Protein AF-A0A1V4HS03-F1 (afdb_monomer_lite)

Secondary structure (DSSP, 8-state):
---HHHHHHHHHHHHHHHHHHHHHHHHHTTHHHHHHHHHHTTT--SS-TTS--HHHHHHHHHHHHHHHHHHHHHHHTS--HHHHHHHHHHHHHHHHHHHHHHHHHTT-

pLDDT: mean 86.61, std 8.54, range [62.5, 96.44]

Sequence (108 aa):
MVKESVQAILAILVSFFLAFVWTFFSYFSGLIIAIGKPFERYGFELVKPGGIDGAAVISTGLYLFVMILISVIYYKLLHFRVFAITLLFASLIFSFLVFGMFSSLLWF

Organism: NCBI:txid1469647

Foldseek 3Di:
DDDLVVLLVVLLVVLLVLLVCLLVCCLVVVVLVVVCVVCVVVVQDCDDVVDQRSSLVVSLVVQLVVQLVVLCCCVPPVVSPSNSVSNNVSNVVSSVVSSVSVNVSVVD

Structure (mmCIF, N/CA/C/O backbone):
data_AF-A0A1V4HS03-F1
#
_entry.id   AF-A0A1V4HS03-F1
#
loop_
_atom_site.group_PDB
_atom_site.id
_atom_site.type_symbol
_atom_site.label_atom_id
_atom_site.label_alt_id
_atom_site.label_comp_id
_atom_site.label_asym_id
_atom_site.label_entity_id
_atom_site.label_seq_id
_atom_site.pdbx_PDB_ins_code
_atom_site.Cartn_x
_atom_site.Cartn_y
_atom_site.Cartn_z
_atom_site.occupancy
_atom_site.B_iso_or_equiv
_atom_site.auth_seq_id
_atom_site.auth_comp_id
_atom_site.auth_asym_id
_atom_site.auth_atom_id
_atom_site.pdbx_PDB_model_num
ATOM 1 N N . MET A 1 1 ? -19.338 -4.769 20.697 1.00 65.62 1 MET A N 1
ATOM 2 C CA . MET A 1 1 ? -18.502 -3.742 20.032 1.00 65.62 1 MET A CA 1
ATOM 3 C C . MET A 1 1 ? -17.035 -4.092 20.237 1.00 65.62 1 MET A C 1
ATOM 5 O O . MET A 1 1 ? -16.654 -4.371 21.367 1.00 65.62 1 MET A O 1
ATOM 9 N N . VAL A 1 2 ? -16.231 -4.140 19.170 1.00 79.44 2 VAL A N 1
ATOM 10 C CA . VAL A 1 2 ? -14.778 -4.394 19.261 1.00 79.44 2 VAL A CA 1
ATOM 11 C C . VAL A 1 2 ? -14.085 -3.148 19.815 1.00 79.44 2 VAL A C 1
ATOM 13 O O . VAL A 1 2 ? -14.377 -2.045 19.352 1.00 79.44 2 VAL A O 1
ATOM 16 N N . LYS A 1 3 ? -13.173 -3.317 20.783 1.00 91.88 3 LYS A N 1
ATOM 17 C CA . LYS A 1 3 ? -12.426 -2.206 21.400 1.00 91.88 3 LYS A CA 1
ATOM 18 C C . LYS A 1 3 ? -11.641 -1.417 20.347 1.00 91.88 3 LYS A C 1
ATOM 20 O O . LYS A 1 3 ? -11.057 -2.006 19.441 1.00 91.88 3 LYS A O 1
ATOM 25 N N . GLU A 1 4 ? -11.583 -0.098 20.502 1.00 90.44 4 GLU A N 1
ATOM 26 C CA . GLU A 1 4 ? -10.894 0.805 19.566 1.00 90.44 4 GLU A CA 1
ATOM 27 C C . GLU A 1 4 ? -9.405 0.467 19.412 1.00 90.44 4 GLU A C 1
ATOM 29 O O . GLU A 1 4 ? -8.886 0.457 18.300 1.00 90.44 4 GLU A O 1
ATOM 34 N N . SER A 1 5 ? -8.740 0.080 20.503 1.00 92.38 5 SER A N 1
ATOM 35 C CA . SER A 1 5 ? -7.347 -0.380 20.475 1.00 92.38 5 SER A CA 1
ATOM 36 C C . SER A 1 5 ? -7.151 -1.628 19.611 1.00 92.38 5 SER A C 1
ATOM 38 O O . SER A 1 5 ? -6.187 -1.716 18.856 1.00 92.38 5 SER A O 1
ATOM 40 N N . VAL A 1 6 ? -8.090 -2.576 19.668 1.00 93.50 6 VAL A N 1
ATOM 41 C CA . VAL A 1 6 ? -8.057 -3.797 18.849 1.00 93.50 6 VAL A CA 1
ATOM 42 C C . VAL A 1 6 ? -8.287 -3.457 17.378 1.00 93.50 6 VAL A C 1
ATOM 44 O O . VAL A 1 6 ? -7.599 -3.996 16.519 1.00 93.50 6 VAL A O 1
ATOM 47 N N . GLN A 1 7 ? -9.196 -2.523 17.082 1.00 92.50 7 GLN A N 1
ATOM 48 C CA . GLN A 1 7 ? -9.402 -2.027 15.718 1.00 92.50 7 GLN A CA 1
ATOM 49 C C . GLN A 1 7 ? -8.135 -1.379 15.149 1.00 92.50 7 GLN A C 1
ATOM 51 O O . GLN A 1 7 ? -7.767 -1.673 14.016 1.00 92.50 7 GLN A O 1
ATOM 56 N N . ALA A 1 8 ? -7.448 -0.541 15.929 1.00 91.69 8 ALA A N 1
ATOM 57 C CA . ALA A 1 8 ? -6.222 0.116 15.486 1.00 91.69 8 ALA A CA 1
ATOM 58 C C . ALA A 1 8 ? -5.093 -0.893 15.213 1.00 91.69 8 ALA A C 1
ATOM 60 O O . ALA A 1 8 ? -4.471 -0.849 14.153 1.00 91.69 8 ALA A O 1
ATOM 61 N N . ILE A 1 9 ? -4.864 -1.842 16.129 1.00 95.44 9 ILE A N 1
ATOM 62 C CA . ILE A 1 9 ? -3.840 -2.886 15.958 1.00 95.44 9 ILE A CA 1
ATOM 63 C C . ILE A 1 9 ? -4.149 -3.744 14.727 1.00 95.44 9 ILE A C 1
ATOM 65 O O . ILE A 1 9 ? -3.268 -3.978 13.902 1.00 95.44 9 ILE A O 1
ATOM 69 N N . LEU A 1 10 ? -5.404 -4.176 14.570 1.00 94.50 10 LEU A N 1
ATOM 70 C CA . LEU A 1 10 ? -5.821 -4.954 13.405 1.00 94.50 10 LEU A CA 1
ATOM 71 C C . LEU A 1 10 ? -5.635 -4.171 12.107 1.00 94.50 10 LEU A C 1
ATOM 73 O O . LEU A 1 10 ? -5.158 -4.744 11.136 1.00 94.50 10 LEU A O 1
ATOM 77 N N . ALA A 1 11 ? -5.963 -2.878 12.082 1.00 93.94 11 ALA A N 1
ATOM 78 C CA . ALA A 1 11 ? -5.772 -2.047 10.899 1.00 93.94 11 ALA A CA 1
ATOM 79 C C . ALA A 1 11 ? -4.294 -1.964 10.495 1.00 93.94 11 ALA A C 1
ATOM 81 O O . ALA A 1 11 ? -3.980 -2.127 9.322 1.00 93.94 11 ALA A O 1
ATOM 82 N N . ILE A 1 12 ? -3.381 -1.797 11.457 1.00 95.12 12 ILE A N 1
ATOM 83 C CA . ILE A 1 12 ? -1.935 -1.774 11.189 1.00 95.12 12 ILE A CA 1
ATOM 84 C C . ILE A 1 12 ? -1.461 -3.118 10.621 1.00 95.12 12 ILE A C 1
ATOM 86 O O . ILE A 1 12 ? -0.761 -3.138 9.609 1.00 95.12 12 ILE A O 1
ATOM 90 N N . LEU A 1 13 ? -1.859 -4.236 11.241 1.00 95.50 13 LEU A N 1
ATOM 91 C CA . LEU A 1 13 ? -1.488 -5.578 10.778 1.00 95.50 13 LEU A CA 1
ATOM 92 C C . LEU A 1 13 ? -2.028 -5.859 9.370 1.00 95.50 13 LEU A C 1
ATOM 94 O O . LEU A 1 13 ? -1.307 -6.388 8.526 1.00 95.50 13 LEU A O 1
ATOM 98 N N . VAL A 1 14 ? -3.277 -5.468 9.106 1.00 94.62 14 VAL A N 1
ATOM 99 C CA . VAL A 1 14 ? -3.917 -5.619 7.796 1.00 94.62 14 VAL A CA 1
ATOM 100 C C . VAL A 1 14 ? -3.227 -4.743 6.752 1.00 94.62 14 VAL A C 1
ATOM 102 O O . VAL A 1 14 ? -2.907 -5.253 5.684 1.00 94.62 14 VAL A O 1
ATOM 105 N N . SER A 1 15 ? -2.924 -3.474 7.044 1.00 94.25 15 SER A N 1
ATOM 106 C CA . SER A 1 15 ? -2.189 -2.604 6.115 1.00 94.25 15 SER A CA 1
ATOM 107 C C . SER A 1 15 ? -0.799 -3.150 5.791 1.00 94.25 15 SER A C 1
ATOM 109 O O . SER A 1 15 ? -0.416 -3.169 4.625 1.00 94.25 15 SER A O 1
ATOM 111 N N . PHE A 1 16 ? -0.057 -3.639 6.790 1.00 93.19 16 PHE A N 1
ATOM 112 C CA . PHE A 1 16 ? 1.255 -4.251 6.565 1.00 93.19 16 PHE A CA 1
ATOM 113 C C . PHE A 1 16 ? 1.154 -5.490 5.665 1.00 93.19 16 PHE A C 1
ATOM 115 O O . PHE A 1 16 ? 1.881 -5.610 4.678 1.00 93.19 16 PHE A O 1
ATOM 122 N N . PHE A 1 17 ? 0.219 -6.394 5.970 1.00 93.75 17 PHE A N 1
ATOM 123 C CA . PHE A 1 17 ? 0.026 -7.611 5.186 1.00 93.75 17 PHE A CA 1
ATOM 124 C C . PHE A 1 17 ? -0.429 -7.302 3.756 1.00 93.75 17 PHE A C 1
ATOM 126 O O . PHE A 1 17 ? 0.084 -7.888 2.807 1.00 93.75 17 PHE A O 1
ATOM 133 N N . LEU A 1 18 ? -1.341 -6.343 3.582 1.00 92.75 18 LEU A N 1
ATOM 134 C CA . LEU A 1 18 ? -1.804 -5.909 2.265 1.00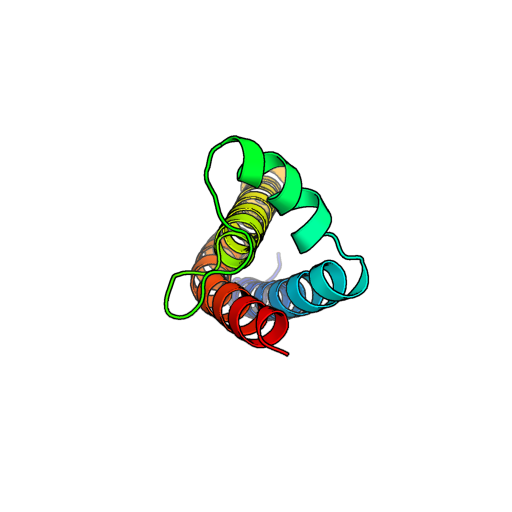 92.75 18 LEU A CA 1
ATOM 135 C C . LEU A 1 18 ? -0.689 -5.254 1.449 1.00 92.75 18 LEU A C 1
ATOM 137 O O . LEU A 1 18 ? -0.595 -5.535 0.260 1.00 92.75 18 LEU A O 1
ATOM 141 N N . ALA A 1 19 ? 0.176 -4.440 2.058 1.00 92.19 19 ALA A N 1
ATOM 142 C CA . ALA A 1 19 ? 1.345 -3.873 1.384 1.00 92.19 19 ALA A CA 1
ATOM 143 C C . ALA A 1 19 ? 2.297 -4.969 0.882 1.00 92.19 19 ALA A C 1
ATOM 145 O O . ALA A 1 19 ? 2.739 -4.944 -0.271 1.00 92.19 19 ALA A O 1
ATOM 146 N N . PHE A 1 20 ? 2.570 -5.966 1.726 1.00 90.19 20 PHE A N 1
ATOM 147 C CA . PHE A 1 20 ? 3.428 -7.092 1.372 1.00 90.19 20 PHE A CA 1
ATOM 148 C C . PHE A 1 20 ? 2.822 -7.944 0.248 1.00 90.19 20 PHE A C 1
ATOM 150 O O . PHE A 1 20 ? 3.471 -8.181 -0.772 1.00 90.19 20 PHE A O 1
ATOM 157 N N . VAL A 1 21 ? 1.557 -8.355 0.396 1.00 90.75 21 VAL A N 1
ATOM 158 C CA . VAL A 1 21 ? 0.835 -9.155 -0.605 1.00 90.75 21 VAL A CA 1
ATOM 159 C C . VAL A 1 21 ? 0.707 -8.403 -1.922 1.00 90.75 21 VAL A C 1
ATOM 161 O O . VAL A 1 21 ? 0.936 -8.998 -2.971 1.00 90.75 21 VAL A O 1
ATOM 164 N N . TRP A 1 22 ? 0.389 -7.106 -1.887 1.00 90.94 22 TRP A N 1
ATOM 165 C CA . TRP A 1 22 ? 0.316 -6.274 -3.086 1.00 90.94 22 TRP A CA 1
ATOM 166 C C . TRP A 1 22 ? 1.633 -6.295 -3.848 1.00 90.94 22 TRP A C 1
ATOM 168 O O . TRP A 1 22 ? 1.652 -6.546 -5.052 1.00 90.94 22 TRP A O 1
ATOM 178 N N . THR A 1 23 ? 2.734 -6.068 -3.136 1.00 86.88 23 THR A N 1
ATOM 179 C CA . THR A 1 23 ? 4.068 -6.022 -3.730 1.00 86.88 23 THR A CA 1
ATOM 180 C C . THR A 1 23 ? 4.439 -7.359 -4.363 1.00 86.88 23 THR A C 1
ATOM 182 O O . THR A 1 23 ? 4.803 -7.417 -5.537 1.00 86.88 23 THR A O 1
ATOM 185 N N . PHE A 1 24 ? 4.271 -8.449 -3.613 1.00 85.50 24 PHE A N 1
ATOM 186 C CA . PHE A 1 24 ? 4.600 -9.790 -4.079 1.00 85.50 24 PHE A CA 1
ATOM 187 C C . PHE A 1 24 ? 3.717 -10.193 -5.266 1.00 85.50 24 PHE A C 1
ATOM 189 O O . PHE A 1 24 ? 4.218 -10.529 -6.337 1.00 85.50 24 PHE A O 1
ATOM 196 N N . PHE A 1 25 ? 2.393 -10.088 -5.129 1.00 84.81 25 PHE A N 1
ATOM 197 C CA . PHE A 1 25 ? 1.464 -10.473 -6.187 1.00 84.81 25 PHE A CA 1
ATOM 198 C C . PHE A 1 25 ? 1.690 -9.660 -7.457 1.00 84.81 25 PHE A C 1
ATOM 200 O O . PHE A 1 25 ? 1.745 -10.237 -8.540 1.00 84.81 25 PHE A O 1
ATOM 207 N N . SER A 1 26 ? 1.867 -8.343 -7.347 1.00 81.88 26 SER A N 1
ATOM 208 C CA . SER A 1 26 ? 2.033 -7.491 -8.527 1.00 81.88 26 SER A CA 1
ATOM 209 C C . SER A 1 26 ? 3.335 -7.776 -9.277 1.00 81.88 26 SER A C 1
ATOM 211 O O . SER A 1 26 ? 3.360 -7.657 -10.502 1.00 81.88 26 SER A O 1
ATOM 213 N N . TYR A 1 27 ? 4.393 -8.179 -8.565 1.00 80.06 27 TYR A N 1
ATOM 214 C CA . TYR A 1 27 ? 5.651 -8.605 -9.176 1.00 80.06 27 TYR A CA 1
ATOM 215 C C . TYR A 1 27 ? 5.499 -9.953 -9.893 1.00 80.06 27 TYR A C 1
ATOM 217 O O . TYR A 1 27 ? 5.705 -10.031 -11.101 1.00 80.06 27 TYR A O 1
ATOM 225 N N . PHE A 1 28 ? 5.048 -11.000 -9.190 1.00 80.75 28 PHE A N 1
ATOM 226 C CA . PHE A 1 28 ? 4.966 -12.354 -9.760 1.00 80.75 28 PHE A CA 1
ATOM 227 C C . PHE A 1 28 ? 3.900 -12.512 -10.847 1.00 80.75 28 PHE A C 1
ATOM 229 O O . PHE A 1 28 ? 4.054 -13.335 -11.744 1.00 80.75 28 PHE A O 1
ATOM 236 N N . SER A 1 29 ? 2.821 -11.731 -10.795 1.00 79.44 29 SER A N 1
ATOM 237 C CA . SER A 1 29 ? 1.799 -11.730 -11.850 1.00 79.44 29 SER A CA 1
ATOM 238 C C . SER A 1 29 ? 2.189 -10.893 -13.073 1.00 79.44 29 SER A C 1
ATOM 240 O O . SER A 1 29 ? 1.447 -10.869 -14.053 1.00 79.44 29 SER A O 1
ATOM 242 N N . GLY A 1 30 ? 3.313 -10.164 -13.025 1.00 77.75 30 GLY A N 1
ATOM 243 C CA . GLY A 1 30 ? 3.690 -9.197 -14.058 1.00 77.75 30 GLY A CA 1
ATOM 244 C C . GLY A 1 30 ? 2.736 -7.998 -14.156 1.00 77.75 30 GLY A C 1
ATOM 245 O O . GLY A 1 30 ? 2.825 -7.225 -15.112 1.00 77.75 30 GLY A O 1
ATOM 246 N N . LEU A 1 31 ? 1.832 -7.821 -13.183 1.00 78.25 31 LEU A N 1
ATOM 247 C CA . LEU A 1 31 ? 0.811 -6.771 -13.159 1.00 78.25 31 LEU A CA 1
ATOM 248 C C . LEU A 1 31 ? 1.424 -5.372 -13.272 1.00 78.25 31 LEU A C 1
ATOM 250 O O . LEU A 1 31 ? 0.872 -4.522 -13.958 1.00 78.25 31 LEU A O 1
ATOM 254 N N . ILE A 1 32 ? 2.592 -5.144 -12.673 1.00 74.00 32 ILE A N 1
ATOM 255 C CA . ILE A 1 32 ? 3.304 -3.857 -12.755 1.00 74.00 32 ILE A CA 1
ATOM 256 C C . ILE A 1 32 ? 3.667 -3.519 -14.203 1.00 74.00 32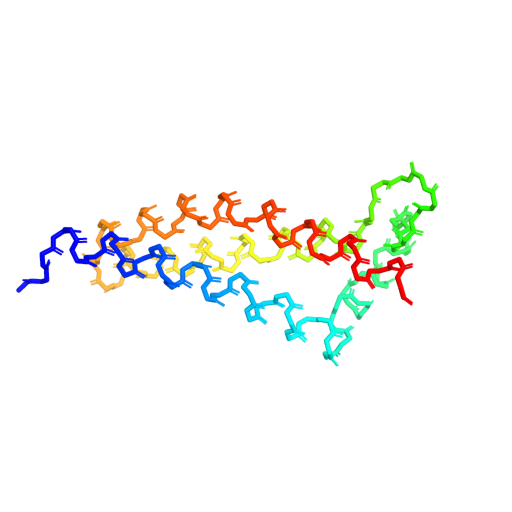 ILE A C 1
ATOM 258 O O . ILE A 1 32 ? 3.407 -2.412 -14.669 1.00 74.00 32 ILE A O 1
ATOM 262 N N . ILE A 1 33 ? 4.252 -4.482 -14.921 1.00 74.69 33 ILE A N 1
ATOM 263 C CA . ILE A 1 33 ? 4.667 -4.304 -16.316 1.00 74.69 33 ILE A CA 1
ATOM 264 C C . ILE A 1 33 ? 3.419 -4.154 -17.187 1.00 74.69 33 ILE A C 1
ATOM 266 O O . ILE A 1 33 ? 3.357 -3.268 -18.037 1.00 74.69 33 ILE A O 1
ATOM 270 N N . ALA A 1 34 ? 2.394 -4.973 -16.941 1.00 79.69 34 ALA A N 1
ATOM 271 C CA . ALA A 1 34 ? 1.130 -4.910 -17.666 1.00 79.69 34 ALA A CA 1
ATOM 272 C C . ALA A 1 34 ? 0.420 -3.555 -17.499 1.00 79.69 34 ALA A C 1
ATOM 274 O O . ALA A 1 34 ? -0.111 -3.025 -18.473 1.00 79.69 34 ALA A O 1
ATOM 275 N N . ILE A 1 35 ? 0.436 -2.982 -16.291 1.00 74.81 35 ILE A N 1
ATOM 276 C CA . ILE A 1 35 ? -0.194 -1.692 -15.991 1.00 74.81 35 ILE A CA 1
ATOM 277 C C . ILE A 1 35 ? 0.658 -0.525 -16.474 1.00 74.81 35 ILE A C 1
ATOM 279 O O . ILE A 1 35 ? 0.093 0.454 -16.947 1.00 74.81 35 ILE A O 1
ATOM 283 N N . GLY A 1 36 ? 1.986 -0.597 -16.376 1.00 75.31 36 GLY A N 1
ATOM 284 C CA . GLY A 1 36 ? 2.859 0.509 -16.763 1.00 75.31 36 GLY A CA 1
ATOM 285 C C . GLY A 1 36 ? 3.109 0.610 -18.275 1.00 75.31 36 GLY A C 1
ATOM 286 O O . GLY A 1 36 ? 3.273 1.712 -18.787 1.00 75.31 36 GLY A O 1
ATOM 287 N N . LYS A 1 37 ? 3.063 -0.500 -19.026 1.00 81.44 37 LYS A N 1
ATOM 288 C CA . LYS A 1 37 ? 3.296 -0.521 -20.485 1.00 81.44 37 LYS A CA 1
ATOM 289 C C . LYS A 1 37 ? 2.364 0.410 -21.291 1.00 81.44 37 LYS A C 1
ATOM 291 O O . LYS A 1 37 ? 2.831 1.067 -22.219 1.00 81.44 37 LYS A O 1
ATOM 296 N N . PRO A 1 38 ? 1.063 0.542 -20.968 1.00 83.12 38 PRO A N 1
ATOM 297 C CA . PRO A 1 38 ? 0.208 1.576 -21.553 1.00 83.12 38 PRO A CA 1
ATOM 298 C C . PRO A 1 38 ? 0.710 3.011 -21.342 1.00 83.12 38 PRO A C 1
ATOM 300 O O . PRO A 1 38 ? 0.478 3.857 -22.204 1.00 83.12 38 PRO A O 1
ATOM 303 N N . PHE A 1 39 ? 1.397 3.290 -20.229 1.00 81.00 39 PHE A N 1
ATOM 304 C CA . PHE A 1 39 ? 1.888 4.627 -19.886 1.00 81.00 39 PHE A CA 1
ATOM 305 C C . PHE A 1 39 ? 3.167 5.014 -20.639 1.00 81.00 39 PHE A C 1
ATOM 307 O O . PHE A 1 39 ? 3.408 6.206 -20.830 1.00 81.00 39 PHE A O 1
ATOM 314 N N . GLU A 1 40 ? 3.914 4.048 -21.183 1.00 81.19 40 GLU A N 1
ATOM 315 C CA . GLU A 1 40 ? 5.053 4.324 -22.077 1.00 81.19 40 GLU A CA 1
ATOM 316 C C . GLU A 1 40 ? 4.633 5.143 -23.301 1.00 81.19 40 GLU A C 1
ATOM 318 O O . GLU A 1 40 ? 5.362 6.021 -23.757 1.00 81.19 40 GLU A O 1
ATOM 323 N N . ARG A 1 41 ? 3.401 4.939 -23.788 1.00 80.38 41 ARG A N 1
ATOM 324 C CA . ARG A 1 41 ? 2.826 5.716 -24.901 1.00 80.38 41 ARG A CA 1
ATOM 325 C C . ARG A 1 41 ? 2.619 7.194 -24.567 1.00 80.38 41 ARG A C 1
ATOM 327 O O . ARG A 1 41 ? 2.485 8.004 -25.478 1.00 80.38 41 ARG A O 1
ATOM 334 N N . TYR A 1 42 ? 2.588 7.531 -23.281 1.00 79.19 42 TYR A N 1
ATOM 335 C CA . TYR A 1 42 ? 2.457 8.891 -22.763 1.00 79.19 42 TYR A CA 1
ATOM 336 C C . TYR A 1 42 ? 3.795 9.447 -22.242 1.00 79.19 42 TYR A C 1
ATOM 338 O O . TYR A 1 42 ? 3.806 10.484 -21.585 1.00 79.19 42 TYR A O 1
ATOM 346 N N . GLY A 1 43 ? 4.920 8.776 -22.531 1.00 73.75 43 GLY A N 1
ATOM 347 C CA . GLY A 1 43 ? 6.262 9.216 -22.138 1.00 73.75 43 GLY A CA 1
ATOM 348 C C . GLY A 1 43 ? 6.694 8.805 -20.726 1.00 73.75 43 GLY A C 1
ATOM 349 O O . GLY A 1 43 ? 7.722 9.282 -20.253 1.00 73.75 43 GLY A O 1
ATOM 350 N N . PHE A 1 44 ? 5.943 7.929 -20.047 1.00 75.25 44 PHE A N 1
ATOM 351 C CA . PHE A 1 44 ? 6.379 7.338 -18.779 1.00 75.25 44 PHE A CA 1
ATOM 352 C C . PHE A 1 44 ? 7.253 6.114 -19.044 1.00 75.25 44 PHE A C 1
ATOM 354 O O . PHE A 1 44 ? 6.749 5.046 -19.379 1.00 75.25 44 PHE A O 1
ATOM 361 N N . GLU A 1 45 ? 8.561 6.262 -18.866 1.00 77.69 45 GLU A N 1
ATOM 362 C CA . GLU A 1 45 ? 9.488 5.130 -18.888 1.00 77.69 45 GLU A CA 1
ATOM 363 C C . GLU A 1 45 ? 9.217 4.204 -17.687 1.00 77.69 45 GLU A C 1
ATOM 365 O O . GLU A 1 45 ? 9.123 4.656 -16.542 1.00 77.69 45 GLU A O 1
ATOM 370 N N . LEU A 1 46 ? 9.077 2.900 -17.951 1.00 74.31 46 LEU A N 1
ATOM 371 C CA . LEU A 1 46 ? 8.810 1.884 -16.925 1.00 74.31 46 LEU A CA 1
ATOM 372 C C . LEU A 1 46 ? 9.930 1.805 -15.882 1.00 74.31 46 LEU A C 1
ATOM 374 O O . LEU A 1 46 ? 9.657 1.758 -14.681 1.00 74.31 46 LEU A O 1
ATOM 378 N N . VAL A 1 47 ? 11.173 1.813 -16.359 1.00 75.06 47 VAL A N 1
ATOM 379 C CA . VAL A 1 47 ? 12.401 1.774 -15.563 1.00 75.06 47 VAL A CA 1
ATOM 380 C C . VAL A 1 47 ? 13.347 2.800 -16.165 1.00 75.06 47 VAL A C 1
ATOM 382 O O . VAL A 1 47 ? 13.626 2.745 -17.364 1.00 75.06 47 VAL A O 1
ATOM 385 N N . LYS A 1 48 ? 13.831 3.739 -15.349 1.00 69.81 48 LYS A N 1
ATOM 386 C CA . LYS A 1 48 ? 14.751 4.783 -15.803 1.00 69.81 48 LYS A CA 1
ATOM 387 C C . LYS A 1 48 ? 16.064 4.693 -15.034 1.00 69.81 48 LYS A C 1
ATOM 389 O O . LYS A 1 48 ? 16.065 4.952 -13.830 1.00 69.81 48 LYS A O 1
ATOM 394 N N . PRO A 1 49 ? 17.196 4.403 -15.701 1.00 66.12 49 PRO A N 1
ATOM 395 C CA . PRO A 1 49 ? 18.485 4.358 -15.034 1.00 66.12 49 PRO A CA 1
ATOM 396 C C . PRO A 1 49 ? 18.808 5.691 -14.341 1.00 66.12 49 PRO A C 1
ATOM 398 O O . PRO A 1 49 ? 18.902 6.726 -15.000 1.00 66.12 49 PRO A O 1
ATOM 401 N N . GLY A 1 50 ? 18.943 5.681 -13.010 1.00 66.56 50 GLY A N 1
ATOM 402 C CA . GLY A 1 50 ? 19.210 6.883 -12.208 1.00 66.56 50 GLY A CA 1
ATOM 403 C C . GLY A 1 50 ? 18.012 7.832 -12.047 1.00 66.56 50 GLY A C 1
ATOM 404 O O . GLY A 1 50 ? 18.193 8.957 -11.586 1.00 66.56 50 GLY A O 1
ATOM 405 N N . GLY A 1 51 ? 16.807 7.403 -12.438 1.00 68.12 51 GLY A N 1
ATOM 406 C CA . GLY A 1 51 ? 15.556 8.153 -12.319 1.00 68.12 51 GLY A CA 1
ATOM 407 C C . GLY A 1 51 ? 14.538 7.480 -11.396 1.00 68.12 51 GLY A C 1
ATOM 408 O O . GLY A 1 51 ? 14.824 6.482 -10.745 1.00 68.12 51 GLY A O 1
ATOM 409 N N . ILE A 1 52 ? 13.333 8.051 -11.326 1.00 72.56 52 ILE A N 1
ATOM 410 C CA . ILE A 1 52 ? 12.203 7.463 -10.593 1.00 72.56 52 ILE A CA 1
ATOM 411 C C . ILE A 1 52 ? 11.558 6.385 -11.472 1.00 72.56 52 ILE A C 1
ATOM 413 O O . ILE A 1 52 ? 11.186 6.674 -12.610 1.00 72.56 52 ILE A O 1
ATOM 417 N N . ASP A 1 53 ? 11.374 5.176 -10.938 1.00 80.12 53 ASP A N 1
ATOM 418 C CA . ASP A 1 53 ? 10.735 4.076 -11.666 1.00 80.12 53 ASP A CA 1
ATOM 419 C C . ASP A 1 53 ? 9.232 4.341 -11.845 1.00 80.12 53 ASP A C 1
ATOM 421 O O . ASP A 1 53 ? 8.444 4.260 -10.895 1.00 80.12 53 ASP A O 1
ATOM 425 N N . GLY A 1 54 ? 8.811 4.646 -13.077 1.00 80.75 54 GLY A N 1
ATOM 426 C CA . GLY A 1 54 ? 7.418 4.972 -13.389 1.00 80.75 54 GLY A CA 1
ATOM 427 C C . GLY A 1 54 ? 6.455 3.842 -13.019 1.00 80.75 54 GLY A C 1
ATOM 428 O O . GLY A 1 54 ? 5.381 4.092 -12.469 1.00 80.75 54 GLY A O 1
ATOM 429 N N . ALA A 1 55 ? 6.867 2.588 -13.224 1.00 81.31 55 ALA A N 1
ATOM 430 C CA . ALA A 1 55 ? 6.078 1.418 -12.845 1.00 81.31 55 ALA A CA 1
ATOM 431 C C . ALA A 1 55 ? 5.848 1.323 -11.324 1.00 81.31 55 ALA A C 1
ATOM 433 O O . ALA A 1 55 ? 4.739 1.003 -10.884 1.00 81.31 55 ALA A O 1
ATOM 434 N N . ALA A 1 56 ? 6.865 1.645 -10.516 1.00 84.56 56 ALA A N 1
ATOM 435 C CA . ALA A 1 56 ? 6.754 1.653 -9.059 1.00 84.56 56 ALA A CA 1
ATOM 436 C C . ALA A 1 56 ? 5.808 2.765 -8.583 1.00 84.56 56 ALA A C 1
ATOM 438 O O . ALA A 1 56 ? 4.964 2.523 -7.716 1.00 84.56 56 ALA A O 1
ATOM 439 N N . VAL A 1 57 ? 5.883 3.958 -9.188 1.00 87.88 57 VAL A N 1
ATOM 440 C CA . VAL A 1 57 ? 4.973 5.079 -8.891 1.00 87.88 57 VAL A CA 1
ATOM 441 C C . VAL A 1 57 ? 3.526 4.707 -9.200 1.00 87.88 57 VAL A C 1
ATOM 443 O O . VAL A 1 57 ? 2.657 4.867 -8.342 1.00 87.88 57 VAL A O 1
ATOM 446 N N . ILE A 1 58 ? 3.261 4.177 -10.397 1.00 86.88 58 ILE A N 1
ATOM 447 C CA . ILE A 1 58 ? 1.904 3.809 -10.824 1.00 86.88 58 ILE A CA 1
ATOM 448 C C . ILE A 1 58 ? 1.337 2.714 -9.915 1.00 86.88 58 ILE A C 1
ATOM 450 O O . ILE A 1 58 ? 0.212 2.835 -9.429 1.00 86.88 58 ILE A O 1
ATOM 454 N N . SER A 1 59 ? 2.125 1.673 -9.629 1.00 87.00 59 SER A N 1
ATOM 455 C CA . SER A 1 59 ? 1.704 0.580 -8.748 1.00 87.00 59 SER A CA 1
ATOM 456 C C . SER A 1 59 ? 1.423 1.061 -7.321 1.00 87.00 59 SER A C 1
ATOM 458 O O . SER A 1 59 ? 0.419 0.680 -6.718 1.00 87.00 59 SER A O 1
ATOM 460 N N . THR A 1 60 ? 2.257 1.961 -6.794 1.00 91.19 60 THR A N 1
ATOM 461 C CA . THR A 1 60 ? 2.065 2.563 -5.465 1.00 91.19 60 THR A CA 1
ATOM 462 C C . THR A 1 60 ? 0.813 3.438 -5.418 1.00 91.19 60 THR A C 1
ATOM 464 O O . THR A 1 60 ? 0.047 3.382 -4.454 1.00 91.19 60 THR A O 1
ATOM 467 N N . GLY A 1 61 ? 0.562 4.219 -6.472 1.00 91.12 61 GLY A N 1
ATOM 468 C CA . GLY A 1 61 ? -0.661 5.007 -6.606 1.00 91.12 61 GLY A CA 1
ATOM 469 C C . GLY A 1 61 ? -1.910 4.126 -6.644 1.00 91.12 61 GLY A C 1
ATOM 470 O O . GLY A 1 61 ? -2.890 4.413 -5.956 1.00 91.12 61 GLY A O 1
ATOM 471 N N . LEU A 1 62 ? -1.861 3.012 -7.380 1.00 90.81 62 LEU A N 1
ATOM 472 C CA . LEU A 1 62 ? -2.963 2.055 -7.447 1.00 90.81 62 LEU A CA 1
ATOM 473 C C . LEU A 1 62 ? -3.205 1.359 -6.100 1.00 90.81 62 LEU A C 1
ATOM 475 O O . LEU A 1 62 ? -4.354 1.239 -5.676 1.00 90.81 62 LEU A O 1
ATOM 479 N N . TYR A 1 63 ? -2.139 0.972 -5.397 1.00 92.62 63 TYR A N 1
ATOM 480 C CA . TYR A 1 63 ? -2.219 0.459 -4.029 1.00 92.62 63 TYR A CA 1
ATOM 481 C C . TYR A 1 63 ? -2.949 1.446 -3.109 1.00 92.62 63 TYR A C 1
ATOM 483 O O . TYR A 1 63 ? -3.921 1.076 -2.451 1.00 92.62 63 TYR A O 1
ATOM 491 N N . LEU A 1 64 ? -2.537 2.719 -3.103 1.00 94.62 64 LEU A N 1
ATOM 492 C CA . LEU A 1 64 ? -3.177 3.752 -2.286 1.00 94.62 64 LEU A CA 1
ATOM 493 C C . LEU A 1 64 ? -4.649 3.942 -2.645 1.00 94.62 64 LEU A C 1
ATOM 495 O O . LEU A 1 64 ? -5.486 4.042 -1.749 1.00 94.62 64 LEU A O 1
ATOM 499 N N . PHE A 1 65 ? -4.979 3.946 -3.935 1.00 94.38 65 PHE A N 1
ATOM 500 C CA . PHE A 1 65 ? -6.360 4.046 -4.392 1.00 94.38 65 PHE A CA 1
ATOM 501 C C . PHE A 1 65 ? -7.225 2.894 -3.858 1.00 94.38 65 PHE A C 1
ATOM 503 O O . PHE A 1 65 ? -8.302 3.131 -3.308 1.00 94.38 65 PHE A O 1
ATOM 510 N N . VAL A 1 66 ? -6.730 1.655 -3.935 1.00 93.56 66 VAL A N 1
ATOM 511 C CA . VAL A 1 66 ? -7.414 0.481 -3.374 1.00 93.56 66 VAL A CA 1
ATOM 512 C C . VAL A 1 66 ? -7.574 0.610 -1.858 1.00 93.56 66 VAL A C 1
ATOM 514 O O . VAL A 1 66 ? -8.661 0.363 -1.337 1.00 93.56 66 VAL A O 1
ATOM 517 N N . MET A 1 67 ? -6.540 1.056 -1.140 1.00 95.38 67 MET A N 1
ATOM 518 C CA . MET A 1 67 ? -6.614 1.248 0.313 1.00 95.38 67 MET A CA 1
ATOM 519 C C . MET A 1 67 ? -7.625 2.328 0.709 1.00 95.38 67 MET A C 1
ATOM 521 O O . MET A 1 67 ? -8.373 2.132 1.663 1.00 95.38 67 MET A O 1
ATOM 525 N N . ILE A 1 68 ? -7.719 3.423 -0.051 1.00 95.50 68 ILE A N 1
ATOM 526 C CA . ILE A 1 68 ? -8.748 4.454 0.143 1.00 95.50 68 ILE A CA 1
ATOM 527 C C . ILE A 1 68 ? -10.144 3.849 -0.022 1.00 95.50 68 ILE A C 1
ATOM 529 O O . ILE A 1 68 ? -11.004 4.068 0.832 1.00 95.50 68 ILE A O 1
ATOM 533 N N . LEU A 1 69 ? -10.376 3.064 -1.079 1.00 95.88 69 LEU A N 1
ATOM 534 C CA . LEU A 1 69 ? -11.667 2.409 -1.307 1.00 95.88 69 LEU A CA 1
ATOM 535 C C . LEU A 1 69 ? -12.034 1.459 -0.162 1.00 95.88 69 LEU A C 1
ATOM 537 O O . LEU A 1 69 ? -13.153 1.520 0.351 1.00 95.88 69 LEU A O 1
ATOM 541 N N . ILE A 1 70 ? -11.085 0.631 0.282 1.00 94.69 70 ILE A N 1
ATOM 542 C CA . ILE A 1 70 ? -11.278 -0.278 1.416 1.00 94.69 70 ILE A CA 1
ATOM 543 C C . ILE A 1 70 ? -11.606 0.526 2.681 1.00 94.69 70 ILE A C 1
ATOM 545 O O . ILE A 1 70 ? -12.612 0.251 3.337 1.00 94.69 70 ILE A O 1
ATOM 549 N N . SER A 1 71 ? -10.834 1.568 2.998 1.00 94.69 71 SER A N 1
ATOM 550 C CA . SER A 1 71 ? -11.109 2.452 4.136 1.00 94.69 71 SER A CA 1
ATOM 551 C C . SER A 1 71 ? -12.504 3.075 4.064 1.00 94.69 71 SER A C 1
ATOM 553 O O . SER A 1 71 ? -13.218 3.089 5.067 1.00 94.69 71 SER A O 1
ATOM 555 N N . VAL A 1 72 ? -12.944 3.543 2.892 1.00 94.88 72 VAL A N 1
ATOM 556 C CA . VAL A 1 72 ? -14.292 4.107 2.705 1.00 94.88 72 VAL A CA 1
ATOM 557 C C . VAL A 1 72 ? -15.378 3.061 2.968 1.00 94.88 72 VAL A C 1
ATOM 559 O O . VAL A 1 72 ? -16.365 3.383 3.631 1.00 94.88 72 VAL A O 1
ATOM 562 N N . ILE A 1 73 ? -15.198 1.817 2.514 1.00 94.12 73 ILE A N 1
ATOM 563 C CA . ILE A 1 73 ? -16.122 0.704 2.786 1.00 94.12 73 ILE A CA 1
ATOM 564 C C . ILE A 1 73 ? -16.218 0.446 4.294 1.00 94.12 73 ILE A C 1
ATOM 566 O O . ILE A 1 73 ? -17.320 0.436 4.848 1.00 94.12 73 ILE A O 1
ATOM 570 N N . TYR A 1 74 ? -15.083 0.313 4.987 1.00 92.50 74 TYR A N 1
ATOM 571 C CA . TYR A 1 74 ? -15.079 0.091 6.436 1.00 92.50 74 TYR A CA 1
ATOM 572 C C . TYR A 1 74 ? -15.690 1.263 7.215 1.00 92.50 74 TYR A C 1
ATOM 574 O O . TYR A 1 74 ? -16.365 1.043 8.222 1.00 92.50 74 TYR A O 1
ATOM 582 N N . TYR A 1 75 ? -15.511 2.496 6.734 1.00 92.69 75 TYR A N 1
ATOM 583 C CA . TYR A 1 75 ? -16.060 3.691 7.366 1.00 92.69 75 TYR A CA 1
ATOM 584 C C . TYR A 1 75 ? -17.575 3.826 7.159 1.00 92.69 75 TYR A C 1
ATOM 586 O O . TYR A 1 75 ? -18.314 4.051 8.121 1.00 92.69 75 TYR A O 1
ATOM 594 N N . LYS A 1 76 ? -18.044 3.714 5.908 1.00 90.38 76 LYS A N 1
ATOM 595 C CA . LYS A 1 76 ? -19.438 4.000 5.532 1.00 90.38 76 LYS A CA 1
ATOM 596 C C . LYS A 1 76 ? -20.370 2.804 5.681 1.00 90.38 76 LYS A C 1
ATOM 598 O O . LYS A 1 76 ? -21.500 3.003 6.110 1.00 90.38 76 LYS A O 1
ATOM 603 N N . LEU A 1 77 ? -19.922 1.603 5.314 1.00 88.50 77 LEU A N 1
ATOM 604 C CA . LEU A 1 77 ? -20.780 0.414 5.242 1.00 88.50 77 LEU A CA 1
ATOM 605 C C . LEU A 1 77 ? -20.700 -0.435 6.510 1.00 88.50 77 LEU A C 1
ATOM 607 O O . LEU A 1 77 ? -21.719 -0.910 6.995 1.00 88.50 77 LEU A O 1
ATOM 611 N N . LEU A 1 78 ? -19.496 -0.617 7.058 1.00 86.25 78 LEU A N 1
ATOM 612 C CA . LEU A 1 78 ? -19.280 -1.486 8.223 1.00 86.25 78 LEU A CA 1
ATOM 613 C C . LEU A 1 78 ? -19.188 -0.721 9.551 1.00 86.25 78 LEU A C 1
ATOM 615 O O . LEU A 1 78 ? -19.083 -1.334 10.609 1.00 86.25 78 LEU A O 1
ATOM 619 N N . HIS A 1 79 ? -19.226 0.614 9.502 1.00 86.50 79 HIS A N 1
ATOM 620 C CA . HIS A 1 79 ? -19.183 1.512 10.660 1.00 86.50 79 HIS A CA 1
ATOM 621 C C . HIS A 1 79 ? -17.972 1.323 11.606 1.00 86.50 79 HIS A C 1
ATOM 623 O O . HIS A 1 79 ? -17.991 1.796 12.744 1.00 86.50 79 HIS A O 1
ATOM 629 N N . PHE A 1 80 ? -16.873 0.716 11.138 1.00 89.75 80 PHE A N 1
ATOM 630 C CA . PHE A 1 80 ? -15.616 0.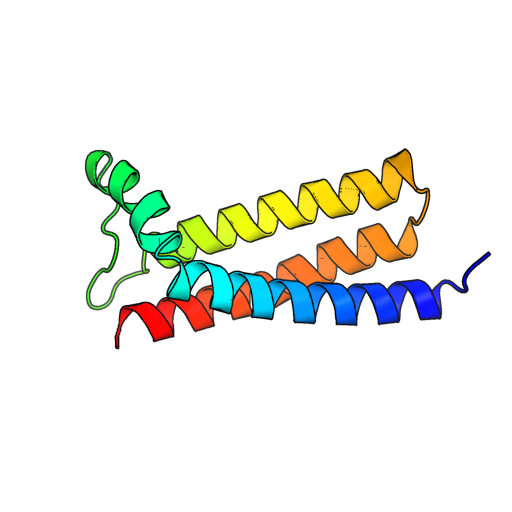584 11.885 1.00 89.75 80 PHE A CA 1
ATOM 631 C C . PHE A 1 80 ? -14.726 1.818 11.677 1.00 89.75 80 PHE A C 1
ATOM 633 O O . PHE A 1 80 ? -13.741 1.789 10.940 1.00 89.75 80 PHE A O 1
ATOM 640 N N . ARG A 1 81 ? -15.093 2.937 12.315 1.00 91.44 81 ARG A N 1
ATOM 641 C CA . ARG A 1 81 ? -14.455 4.250 12.089 1.00 91.44 81 ARG A CA 1
ATOM 642 C C . ARG A 1 81 ? -12.964 4.274 12.428 1.00 91.44 81 ARG A C 1
ATOM 644 O O . ARG A 1 81 ? -12.174 4.734 11.609 1.00 91.44 81 ARG A O 1
ATOM 651 N N . VAL A 1 82 ? -12.588 3.783 13.613 1.00 92.94 82 VAL A N 1
ATOM 652 C CA . VAL A 1 82 ? -11.186 3.779 14.069 1.00 92.94 82 VAL A CA 1
ATOM 653 C C . VAL A 1 82 ? -10.350 2.889 13.159 1.00 92.94 82 VAL A C 1
ATOM 655 O O . VAL A 1 82 ? -9.332 3.341 12.648 1.00 92.94 82 VAL A O 1
ATOM 658 N N . PHE A 1 83 ? -10.835 1.677 12.860 1.00 94.12 83 PHE A N 1
ATOM 659 C CA . PHE A 1 83 ? -10.184 0.782 11.902 1.00 94.12 83 PHE A CA 1
ATOM 660 C C . PHE A 1 83 ? -9.945 1.471 10.552 1.00 94.12 83 PHE A C 1
ATOM 662 O O . PHE A 1 83 ? -8.823 1.474 10.066 1.00 94.12 83 PHE A O 1
ATOM 669 N N . ALA A 1 84 ? -10.971 2.093 9.963 1.00 93.75 84 ALA A N 1
ATOM 670 C CA . ALA A 1 84 ? -10.880 2.712 8.641 1.00 93.75 84 ALA A CA 1
ATOM 671 C C . ALA A 1 84 ? -9.867 3.868 8.569 1.00 93.75 84 ALA A C 1
ATOM 673 O O . ALA A 1 84 ? -9.127 3.972 7.588 1.00 93.75 84 ALA A O 1
ATOM 674 N N . ILE A 1 85 ? -9.834 4.724 9.598 1.00 94.75 85 ILE A N 1
ATOM 675 C CA . ILE A 1 85 ? -8.899 5.857 9.682 1.00 94.75 85 ILE A CA 1
ATOM 676 C C . ILE A 1 85 ? -7.474 5.346 9.894 1.00 94.75 85 ILE A C 1
ATOM 678 O O . ILE A 1 85 ? -6.561 5.769 9.186 1.00 94.75 85 ILE A O 1
ATOM 682 N N . THR A 1 86 ? -7.279 4.414 10.833 1.00 96.44 86 THR A N 1
ATOM 683 C CA . THR A 1 86 ? -5.962 3.820 11.083 1.00 96.44 86 THR A CA 1
ATOM 684 C C . THR A 1 86 ? -5.456 3.063 9.860 1.00 96.44 86 THR A C 1
ATOM 686 O O . THR A 1 86 ? -4.286 3.204 9.526 1.00 96.44 86 THR A O 1
ATOM 689 N N . LEU A 1 87 ? -6.326 2.334 9.153 1.00 96.00 87 LEU A N 1
ATOM 690 C CA . LEU A 1 87 ? -5.992 1.634 7.911 1.00 96.00 87 LEU A CA 1
ATOM 691 C C . LEU A 1 87 ? -5.502 2.626 6.855 1.00 96.00 87 LEU A C 1
ATOM 693 O O . LEU A 1 87 ? -4.459 2.407 6.251 1.00 96.00 87 LEU A O 1
ATOM 697 N N . LEU A 1 88 ? -6.208 3.746 6.671 1.00 95.50 88 LEU A N 1
ATOM 698 C CA . LEU A 1 88 ? -5.828 4.759 5.687 1.00 95.50 88 LEU A CA 1
ATOM 699 C C . LEU A 1 88 ? -4.456 5.362 6.011 1.00 95.50 88 LEU A C 1
ATOM 701 O O . LEU A 1 88 ? -3.596 5.457 5.138 1.00 95.50 88 LEU A O 1
ATOM 705 N N . PHE A 1 89 ? -4.245 5.742 7.272 1.00 96.19 89 PHE A N 1
ATOM 706 C CA . PHE A 1 89 ? -2.991 6.342 7.718 1.00 96.19 89 PHE A CA 1
ATOM 707 C C . PHE A 1 89 ? -1.820 5.357 7.637 1.00 96.19 89 PHE A C 1
ATOM 709 O O . PHE A 1 89 ? -0.758 5.693 7.118 1.00 96.19 89 PHE A O 1
ATOM 716 N N . ALA A 1 90 ? -2.021 4.118 8.088 1.00 95.12 90 ALA A N 1
ATOM 717 C CA . ALA A 1 90 ? -1.021 3.066 7.980 1.00 95.12 90 ALA A CA 1
ATOM 718 C C . ALA A 1 90 ? -0.689 2.773 6.511 1.00 95.12 90 ALA A C 1
ATOM 720 O O . ALA A 1 90 ? 0.481 2.668 6.159 1.00 95.12 90 ALA A O 1
ATOM 721 N N . SER A 1 91 ? -1.688 2.716 5.630 1.00 95.12 91 SER A N 1
ATOM 722 C CA . SER A 1 91 ? -1.470 2.491 4.201 1.00 95.12 91 SER A CA 1
ATOM 723 C C . SER A 1 91 ? -0.715 3.634 3.513 1.00 95.12 91 SER A C 1
ATOM 725 O O . SER A 1 91 ? 0.072 3.353 2.615 1.00 95.12 91 SER A O 1
ATOM 727 N N . LEU A 1 92 ? -0.871 4.886 3.958 1.00 95.50 92 LEU A N 1
ATOM 728 C CA . LEU A 1 92 ? -0.037 6.015 3.510 1.00 95.50 92 LEU A CA 1
ATOM 729 C C . LEU A 1 92 ? 1.431 5.878 3.937 1.00 95.50 92 LEU A C 1
ATOM 731 O O . LEU A 1 92 ? 2.330 6.285 3.210 1.00 95.50 92 LEU A O 1
ATOM 735 N N . ILE A 1 93 ? 1.702 5.297 5.105 1.00 95.12 93 ILE A N 1
ATOM 736 C CA . ILE A 1 93 ? 3.079 5.010 5.529 1.00 95.12 93 ILE A CA 1
ATOM 737 C C . ILE A 1 93 ? 3.629 3.826 4.725 1.00 95.12 93 ILE A C 1
ATOM 739 O O . ILE A 1 93 ? 4.729 3.884 4.177 1.00 95.12 93 ILE A O 1
ATOM 743 N N . PHE A 1 94 ? 2.850 2.753 4.596 1.00 94.81 94 PHE A N 1
ATOM 744 C CA . PHE A 1 94 ? 3.281 1.557 3.880 1.00 94.81 94 PHE A CA 1
ATOM 745 C C . PHE A 1 94 ? 3.354 1.739 2.360 1.00 94.81 94 PHE A C 1
ATOM 747 O O . PHE A 1 94 ? 4.011 0.937 1.707 1.00 94.81 94 PHE A O 1
ATOM 754 N N . SER A 1 95 ? 2.795 2.800 1.771 1.00 94.56 95 SER A N 1
ATOM 755 C CA . SER A 1 95 ? 3.026 3.092 0.352 1.00 94.56 95 SER A CA 1
ATOM 756 C C . SER A 1 95 ? 4.487 3.423 0.047 1.00 94.56 95 SER A C 1
ATOM 758 O O . SER A 1 95 ? 4.958 3.102 -1.038 1.00 94.56 95 SER A O 1
ATOM 760 N N . PHE A 1 96 ? 5.239 3.983 1.003 1.00 91.81 96 PHE A N 1
ATOM 761 C CA . PHE A 1 96 ? 6.688 4.162 0.846 1.00 91.81 96 PHE A CA 1
ATOM 762 C C . PHE A 1 96 ? 7.428 2.820 0.822 1.00 91.81 96 PHE A C 1
ATOM 764 O O . PHE A 1 96 ? 8.380 2.658 0.062 1.00 91.81 96 PHE A O 1
ATOM 771 N N . LEU A 1 97 ? 6.961 1.846 1.612 1.00 90.94 97 LEU A N 1
ATOM 772 C CA . LEU A 1 97 ? 7.480 0.478 1.583 1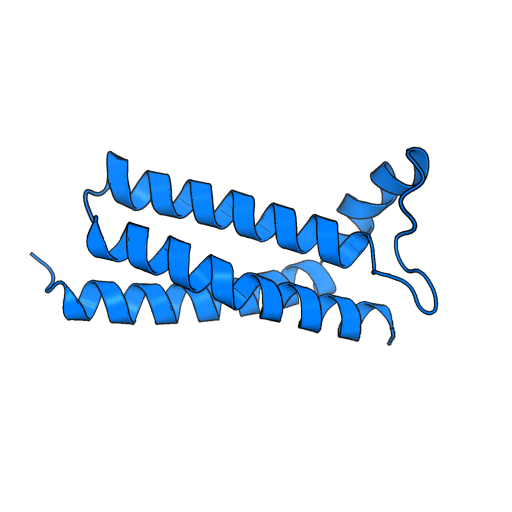.00 90.94 97 LEU A CA 1
ATOM 773 C C . LEU A 1 97 ? 7.177 -0.187 0.235 1.00 90.94 97 LEU A C 1
ATOM 775 O O . LEU A 1 97 ? 8.086 -0.723 -0.387 1.00 90.94 97 LEU A O 1
ATOM 779 N N . VAL A 1 98 ? 5.929 -0.102 -0.236 1.00 91.62 98 VAL A N 1
ATOM 780 C CA . VAL A 1 98 ? 5.506 -0.636 -1.543 1.00 91.62 98 VAL A CA 1
ATOM 781 C C . VAL A 1 98 ? 6.342 -0.031 -2.673 1.00 91.62 98 VAL A C 1
ATOM 783 O O . VAL A 1 98 ? 6.872 -0.764 -3.505 1.00 91.62 98 VAL A O 1
ATOM 786 N N . PHE A 1 99 ? 6.527 1.292 -2.665 1.00 90.94 99 PHE A N 1
ATOM 787 C CA . PHE A 1 99 ? 7.377 1.980 -3.632 1.00 90.94 99 PHE A CA 1
ATOM 788 C C . PHE A 1 99 ? 8.820 1.469 -3.582 1.00 90.94 99 PHE A C 1
ATOM 790 O O . PHE A 1 99 ? 9.350 1.039 -4.603 1.00 90.94 99 PHE A O 1
ATOM 797 N N . GLY A 1 100 ? 9.435 1.452 -2.395 1.00 87.50 100 GLY A N 1
ATOM 798 C CA . GLY A 1 100 ? 10.817 1.005 -2.220 1.00 87.50 100 GLY A CA 1
ATOM 799 C C . GLY A 1 100 ? 11.040 -0.450 -2.635 1.00 87.50 100 GLY A C 1
ATOM 800 O O . GLY A 1 100 ? 12.052 -0.755 -3.260 1.00 87.50 100 GLY A O 1
ATOM 801 N N . MET A 1 101 ? 10.087 -1.340 -2.343 1.00 87.88 101 MET A N 1
ATOM 802 C CA . MET A 1 101 ? 10.166 -2.740 -2.758 1.00 87.88 101 MET A CA 1
ATOM 803 C C . MET A 1 101 ? 9.993 -2.915 -4.272 1.00 87.88 101 MET A C 1
ATOM 805 O O . MET A 1 101 ? 10.656 -3.761 -4.856 1.00 87.88 101 MET A O 1
ATOM 809 N N . PHE A 1 102 ? 9.134 -2.139 -4.939 1.00 84.44 102 PHE A N 1
ATOM 810 C CA . PHE A 1 102 ? 9.036 -2.223 -6.399 1.00 84.44 102 PHE A CA 1
ATOM 811 C C . PHE A 1 102 ? 10.249 -1.636 -7.099 1.00 84.44 102 PHE A C 1
ATOM 813 O O . PHE A 1 102 ? 10.746 -2.241 -8.045 1.00 84.44 102 PHE A O 1
ATOM 820 N N . SER A 1 103 ? 10.735 -0.490 -6.626 1.00 83.69 103 SER A N 1
ATOM 821 C CA . SER A 1 103 ? 11.959 0.099 -7.151 1.00 83.69 103 SER A CA 1
ATOM 822 C C . SER A 1 103 ? 13.143 -0.841 -6.981 1.00 83.69 103 SER A C 1
ATOM 824 O O . SER A 1 103 ? 13.928 -0.973 -7.902 1.00 83.69 103 SER A O 1
ATOM 826 N N . SER A 1 104 ? 13.266 -1.581 -5.875 1.00 82.69 104 SER A N 1
ATOM 827 C CA . SER A 1 104 ? 14.330 -2.587 -5.794 1.00 82.69 104 SER A CA 1
ATOM 828 C C . SER A 1 104 ? 14.110 -3.744 -6.775 1.00 82.69 104 SER A C 1
ATOM 830 O O . SER A 1 104 ? 15.046 -4.130 -7.463 1.00 82.69 104 SER A O 1
ATOM 832 N N . LEU A 1 105 ? 12.885 -4.264 -6.897 1.00 79.00 105 LEU A N 1
ATOM 833 C CA . LEU A 1 105 ? 12.564 -5.418 -7.748 1.00 79.00 105 LEU A CA 1
ATOM 834 C C . LEU A 1 105 ? 12.686 -5.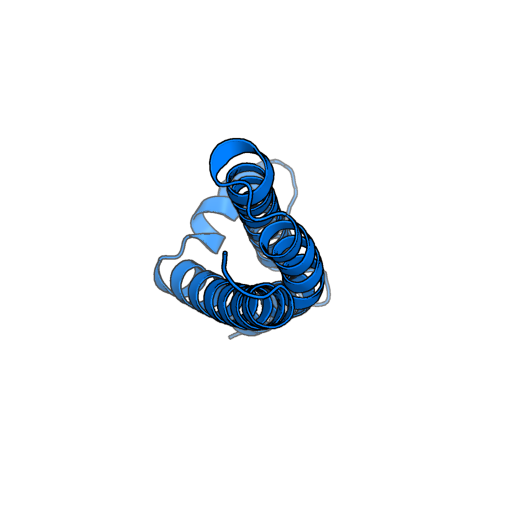170 -9.259 1.00 79.00 105 LEU A C 1
ATOM 836 O O . LEU A 1 105 ? 12.897 -6.121 -9.998 1.00 79.00 105 LEU A O 1
ATOM 840 N N . LEU A 1 106 ? 12.521 -3.933 -9.731 1.00 75.50 106 LEU A N 1
ATOM 841 C CA . LEU A 1 106 ? 12.647 -3.592 -11.157 1.00 75.50 106 LEU A CA 1
ATOM 842 C C . LEU A 1 106 ? 14.105 -3.513 -11.637 1.00 75.50 106 LEU A C 1
ATOM 844 O O . LEU A 1 106 ? 14.349 -3.499 -12.842 1.00 75.50 106 LEU A O 1
ATOM 848 N N . TRP A 1 107 ? 15.055 -3.439 -10.706 1.00 71.62 107 TRP A N 1
ATOM 849 C CA . TRP A 1 107 ? 16.485 -3.308 -10.983 1.00 71.62 107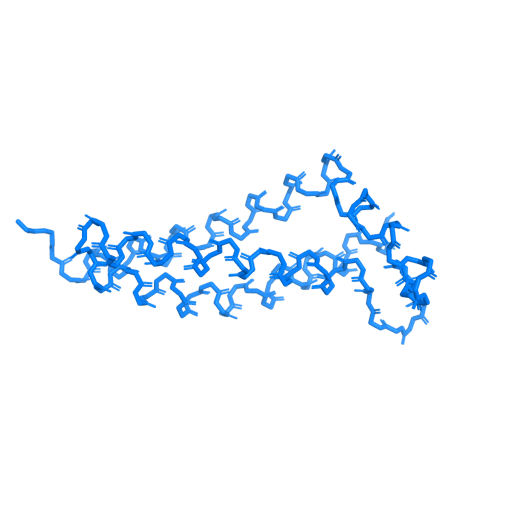 TRP A CA 1
ATOM 850 C C . TRP A 1 107 ? 17.259 -4.638 -10.914 1.00 71.62 107 TRP A C 1
ATOM 852 O O . TRP A 1 107 ? 18.464 -4.641 -11.176 1.00 71.62 107 TRP A O 1
ATOM 862 N N . PHE A 1 108 ? 16.587 -5.747 -10.584 1.00 62.50 108 PHE A N 1
ATOM 863 C CA . PHE A 1 108 ? 17.127 -7.114 -10.571 1.00 62.50 108 PHE A CA 1
ATOM 864 C C . PHE A 1 108 ? 16.446 -7.978 -11.634 1.00 62.50 108 PHE A C 1
ATOM 866 O O . PHE A 1 108 ? 17.162 -8.804 -12.242 1.00 62.50 108 PHE A O 1
#

Radius of gyration: 15.53 Å; chains: 1; bounding box: 40×22×46 Å